Protein AF-A0AAP0N971-F1 (afdb_monomer_lite)

Radius of gyration: 16.13 Å; chains: 1; bounding box: 37×25×49 Å

Structure (mmCIF, N/CA/C/O backbone):
data_AF-A0AAP0N971-F1
#
_entry.id   AF-A0AAP0N971-F1
#
loop_
_atom_site.group_PDB
_atom_site.id
_atom_site.type_symbol
_atom_site.label_atom_id
_atom_site.label_alt_id
_atom_site.label_comp_id
_atom_site.label_asym_id
_atom_site.label_entity_id
_atom_site.label_seq_id
_atom_site.pdbx_PDB_ins_code
_atom_site.Cartn_x
_atom_site.Cartn_y
_atom_site.Cartn_z
_atom_site.occupancy
_atom_site.B_iso_or_equiv
_atom_site.auth_seq_id
_atom_site.auth_comp_id
_atom_site.auth_asym_id
_atom_site.auth_atom_id
_atom_site.pdbx_PDB_model_num
ATOM 1 N N . MET A 1 1 ? -8.949 -13.742 -2.851 1.00 89.56 1 MET A N 1
ATOM 2 C CA . MET A 1 1 ? -8.854 -13.845 -1.379 1.00 89.56 1 MET A CA 1
ATOM 3 C C . MET A 1 1 ? -9.710 -12.777 -0.704 1.00 89.56 1 MET A C 1
ATOM 5 O O . MET A 1 1 ? -10.613 -13.145 0.028 1.00 89.56 1 MET A O 1
ATOM 9 N N . GLU A 1 2 ? -9.528 -11.491 -1.022 1.00 86.00 2 GLU A N 1
ATOM 10 C CA . GLU A 1 2 ? -10.308 -10.372 -0.446 1.00 86.00 2 GLU A CA 1
ATOM 11 C C . GLU A 1 2 ? -11.834 -10.566 -0.530 1.00 86.00 2 GLU A C 1
ATOM 13 O O . GLU A 1 2 ? -12.535 -10.403 0.464 1.00 86.00 2 GLU A O 1
ATOM 18 N N . ALA A 1 3 ? -12.356 -11.012 -1.681 1.00 87.81 3 ALA A N 1
ATOM 19 C CA . ALA A 1 3 ? -13.784 -11.311 -1.839 1.00 87.81 3 ALA A CA 1
ATOM 20 C C . ALA A 1 3 ? -14.284 -12.403 -0.870 1.00 87.81 3 ALA A C 1
ATOM 22 O O . ALA A 1 3 ? -15.383 -12.296 -0.334 1.00 87.81 3 ALA A O 1
ATOM 23 N N . LYS A 1 4 ? -13.454 -13.421 -0.600 1.00 89.25 4 LYS A N 1
ATOM 24 C CA . LYS A 1 4 ? -13.757 -14.482 0.371 1.00 89.25 4 LYS A CA 1
ATOM 25 C C . LYS A 1 4 ? -13.792 -13.916 1.794 1.00 89.25 4 LYS A C 1
ATOM 27 O O . LYS A 1 4 ? -14.731 -14.189 2.534 1.00 89.25 4 LYS A O 1
ATOM 32 N N . TRP A 1 5 ? -12.816 -13.080 2.159 1.00 88.25 5 TRP A N 1
ATOM 33 C CA . TRP A 1 5 ? -12.804 -12.405 3.461 1.00 88.25 5 TRP A CA 1
ATOM 34 C C . TRP A 1 5 ? -14.032 -11.516 3.662 1.00 88.25 5 TRP A C 1
ATOM 36 O O . TRP A 1 5 ? -14.633 -11.540 4.733 1.00 88.25 5 TRP A O 1
ATOM 46 N N . SER A 1 6 ? -14.451 -10.801 2.615 1.00 82.75 6 SER A N 1
ATOM 47 C CA . SER A 1 6 ? -15.675 -9.999 2.628 1.00 82.75 6 SER A CA 1
ATOM 48 C C . SER A 1 6 ? -16.927 -10.857 2.864 1.00 82.75 6 SER A C 1
ATOM 50 O O . SER A 1 6 ? -17.733 -10.522 3.736 1.00 82.75 6 SER A O 1
ATOM 52 N N . SER A 1 7 ? -17.069 -11.993 2.165 1.00 86.75 7 SER A N 1
ATOM 53 C CA . SER A 1 7 ? -18.226 -12.887 2.332 1.00 86.75 7 SER A CA 1
ATOM 54 C C . SER A 1 7 ? -18.263 -13.588 3.689 1.00 86.75 7 SER A C 1
ATOM 56 O O . SER A 1 7 ? -19.332 -13.757 4.265 1.00 86.75 7 SER A O 1
ATOM 58 N N . GLU A 1 8 ? -17.101 -13.983 4.212 1.00 88.25 8 GLU A N 1
ATOM 59 C CA . GLU A 1 8 ? -16.980 -14.710 5.483 1.00 88.25 8 GLU A CA 1
ATOM 60 C C . GLU A 1 8 ? -16.891 -13.770 6.696 1.00 88.25 8 GLU A C 1
ATOM 62 O O . GLU A 1 8 ? -16.814 -14.238 7.830 1.00 88.25 8 GLU A O 1
ATOM 67 N N . LYS A 1 9 ? -16.882 -12.446 6.472 1.00 81.44 9 LYS A N 1
ATOM 68 C CA . LYS A 1 9 ? -16.630 -11.416 7.497 1.00 81.44 9 LYS A CA 1
ATOM 69 C C . LYS A 1 9 ? -15.351 -11.691 8.305 1.00 81.44 9 LYS A C 1
ATOM 71 O O . LYS A 1 9 ? -15.257 -11.358 9.487 1.00 81.44 9 LYS A O 1
ATOM 76 N N . TYR A 1 10 ? -14.358 -12.292 7.650 1.00 83.69 10 TYR A N 1
ATOM 77 C CA . TYR A 1 10 ? -13.058 -12.572 8.240 1.00 83.69 10 TYR A CA 1
ATOM 78 C C . TYR A 1 10 ? -12.239 -11.283 8.356 1.00 83.69 10 TYR A C 1
ATOM 80 O O . TYR A 1 10 ? -12.257 -10.428 7.470 1.00 83.69 10 TYR A O 1
ATOM 88 N N . VAL A 1 11 ? -11.510 -11.152 9.461 1.00 80.12 11 VAL A N 1
ATOM 89 C CA . VAL A 1 11 ? -10.698 -9.976 9.780 1.00 80.12 11 VAL A CA 1
ATOM 90 C C . VAL A 1 11 ? -9.235 -10.428 9.858 1.00 80.12 11 VAL A C 1
ATOM 92 O O . VAL A 1 11 ? -8.833 -10.903 10.920 1.00 80.12 11 VAL A O 1
ATOM 95 N N . PRO A 1 12 ? -8.458 -10.334 8.761 1.00 82.06 12 PRO A N 1
ATOM 96 C CA . PRO A 1 12 ? -7.022 -10.618 8.763 1.00 82.06 12 PRO A CA 1
ATOM 97 C C . PRO A 1 12 ? -6.235 -9.690 9.694 1.00 82.06 12 PRO A C 1
ATOM 99 O O . PRO A 1 12 ? -6.693 -8.616 10.092 1.00 82.06 12 PRO A O 1
ATOM 102 N N . THR A 1 13 ? -5.008 -10.091 10.007 1.00 81.75 13 THR A N 1
ATOM 103 C CA . THR A 1 13 ? -3.981 -9.177 10.528 1.00 81.75 13 THR A CA 1
ATOM 104 C C . THR A 1 13 ? -3.578 -8.143 9.464 1.00 81.75 13 THR A C 1
ATOM 106 O O . THR A 1 13 ? -3.860 -8.325 8.280 1.00 81.75 13 THR A O 1
ATOM 109 N N . ILE A 1 14 ? -2.917 -7.043 9.854 1.00 77.88 14 ILE A N 1
ATOM 110 C CA . ILE A 1 14 ? -2.477 -6.035 8.869 1.00 77.88 14 ILE A CA 1
ATOM 111 C C . ILE A 1 14 ? -1.412 -6.619 7.940 1.00 77.88 14 ILE A C 1
ATOM 113 O O . ILE A 1 14 ? -1.395 -6.322 6.754 1.00 77.88 14 ILE A O 1
ATOM 117 N N . GLU A 1 15 ? -0.566 -7.497 8.467 1.00 79.50 15 GLU A N 1
ATOM 118 C CA . GLU A 1 15 ? 0.478 -8.182 7.722 1.00 79.50 15 GLU A CA 1
ATOM 119 C C . GLU A 1 15 ? -0.131 -9.127 6.672 1.00 79.50 15 GLU A C 1
ATOM 121 O O . GLU A 1 15 ? 0.253 -9.080 5.505 1.00 79.50 15 GLU A O 1
ATOM 126 N N . GLU A 1 16 ? -1.142 -9.919 7.051 1.00 84.31 16 GLU A N 1
ATOM 127 C CA . GLU A 1 16 ? -1.902 -10.758 6.112 1.00 84.31 16 GLU A CA 1
ATOM 128 C C . GLU A 1 16 ? -2.682 -9.922 5.093 1.00 84.31 16 GLU A C 1
ATOM 130 O O . GLU A 1 16 ? -2.694 -10.255 3.906 1.00 84.31 16 GLU A O 1
ATOM 135 N N . TYR A 1 17 ? -3.322 -8.834 5.538 1.00 85.44 17 TYR A N 1
ATOM 136 C CA . TYR A 1 17 ? -4.048 -7.920 4.662 1.00 85.44 17 TYR A CA 1
ATOM 137 C C . TYR A 1 17 ? -3.115 -7.312 3.621 1.00 85.44 17 TYR A C 1
ATOM 139 O O . TYR A 1 17 ? -3.382 -7.459 2.436 1.00 85.44 17 TYR A O 1
ATOM 147 N N . LEU A 1 18 ? -2.004 -6.696 4.030 1.00 83.12 18 LEU A N 1
ATOM 148 C CA . LEU A 1 18 ? -1.047 -6.078 3.112 1.00 83.12 18 LEU A CA 1
ATOM 149 C C . LEU A 1 18 ? -0.413 -7.115 2.182 1.00 83.12 18 LEU A C 1
ATOM 151 O O . LEU A 1 18 ? -0.273 -6.854 0.993 1.00 83.12 18 LEU A O 1
ATOM 155 N N . HIS A 1 19 ? -0.119 -8.323 2.665 1.00 84.19 19 HIS A N 1
ATOM 156 C CA . HIS A 1 19 ? 0.400 -9.390 1.809 1.00 84.19 19 HIS A CA 1
ATOM 157 C C . HIS A 1 19 ? -0.564 -9.770 0.669 1.00 84.19 19 HIS A C 1
ATOM 159 O O . HIS A 1 19 ? -0.127 -10.051 -0.444 1.00 84.19 19 HIS A O 1
ATOM 165 N N . VAL A 1 20 ? -1.876 -9.754 0.922 1.00 86.56 20 VAL A N 1
ATOM 166 C CA . VAL A 1 20 ? -2.906 -10.077 -0.080 1.00 86.56 20 VAL A CA 1
ATOM 167 C C . VAL A 1 20 ? -3.311 -8.861 -0.918 1.00 86.56 20 VAL A C 1
ATOM 169 O O . VAL A 1 20 ? -3.539 -8.994 -2.121 1.00 86.56 20 VAL A O 1
ATOM 172 N N . ALA A 1 21 ? -3.404 -7.691 -0.293 1.00 85.56 21 ALA A N 1
ATOM 173 C CA . ALA A 1 21 ? -3.959 -6.481 -0.881 1.00 85.56 21 ALA A CA 1
ATOM 174 C C . ALA A 1 21 ? -2.910 -5.620 -1.594 1.00 85.56 21 ALA A C 1
ATOM 176 O O . ALA A 1 21 ? -3.251 -4.829 -2.469 1.00 85.56 21 ALA A O 1
ATOM 177 N N . SER A 1 22 ? -1.618 -5.769 -1.284 1.00 82.75 22 SER A N 1
ATOM 178 C CA . SER A 1 22 ? -0.566 -5.103 -2.057 1.00 82.75 22 SER A CA 1
ATOM 179 C C . SER A 1 22 ? -0.501 -5.637 -3.494 1.00 82.75 22 SER A C 1
ATOM 181 O O . SER A 1 22 ? -0.583 -4.815 -4.403 1.00 82.75 22 SER A O 1
ATOM 183 N N . PRO A 1 23 ? -0.480 -6.956 -3.774 1.00 80.88 23 PRO A N 1
ATOM 184 C CA . PRO A 1 23 ? -0.553 -7.451 -5.152 1.00 80.88 23 PRO A CA 1
ATOM 185 C C . PRO A 1 23 ? -1.848 -7.065 -5.891 1.00 80.88 23 PRO A C 1
ATOM 187 O O . PRO A 1 23 ? -1.824 -6.885 -7.110 1.00 80.88 23 PRO A O 1
ATOM 190 N N . SER A 1 24 ? -2.973 -6.886 -5.180 1.00 85.00 24 SER A N 1
ATOM 191 C CA . SER A 1 24 ? -4.255 -6.488 -5.791 1.00 85.00 24 SER A CA 1
ATOM 192 C C . SER A 1 24 ? -4.254 -5.048 -6.328 1.00 85.00 24 SER A C 1
ATOM 194 O O . SER A 1 24 ? -5.097 -4.703 -7.154 1.00 85.00 24 SER A O 1
ATOM 196 N N . THR A 1 25 ? -3.258 -4.231 -5.962 1.00 85.00 25 THR A N 1
ATOM 197 C CA . THR A 1 25 ? -3.053 -2.882 -6.526 1.00 85.00 25 THR A CA 1
ATOM 198 C C . THR A 1 25 ? -2.614 -2.874 -7.994 1.00 85.00 25 THR A C 1
ATOM 200 O O . THR A 1 25 ? -2.631 -1.821 -8.629 1.00 85.00 25 THR A O 1
ATOM 203 N N . ALA A 1 26 ? -2.219 -4.028 -8.544 1.00 88.44 26 ALA A N 1
ATOM 204 C CA . ALA A 1 26 ? -1.795 -4.197 -9.934 1.00 88.44 26 ALA A CA 1
ATOM 205 C C . ALA A 1 26 ? -0.557 -3.375 -10.356 1.00 88.44 26 ALA A C 1
ATOM 207 O O . ALA A 1 26 ? -0.304 -3.217 -11.549 1.00 88.44 26 ALA A O 1
ATOM 208 N N . TYR A 1 27 ? 0.270 -2.900 -9.417 1.00 87.81 27 TYR A N 1
ATOM 209 C CA . TYR A 1 27 ? 1.516 -2.188 -9.740 1.00 87.81 27 TYR A CA 1
ATOM 210 C C . TYR A 1 27 ? 2.487 -2.985 -10.629 1.00 87.81 27 TYR A C 1
ATOM 212 O O . TYR A 1 27 ? 2.943 -2.403 -11.616 1.00 87.81 27 TYR A O 1
ATOM 220 N N . PRO A 1 28 ? 2.764 -4.288 -10.387 1.00 86.00 28 PRO A N 1
ATOM 221 C CA . PRO A 1 28 ? 3.590 -5.076 -11.305 1.00 86.00 28 PRO A CA 1
ATOM 222 C C . PRO A 1 28 ? 3.048 -5.017 -12.740 1.00 86.00 28 PRO A C 1
ATOM 224 O O . PRO A 1 28 ? 3.782 -4.714 -13.678 1.00 86.00 28 PRO A O 1
ATOM 227 N N . LEU A 1 29 ? 1.728 -5.184 -12.899 1.00 89.81 29 LEU A N 1
ATOM 228 C CA . LEU A 1 29 ? 1.045 -5.108 -14.190 1.00 89.81 29 LEU A CA 1
ATOM 229 C C . LEU A 1 29 ? 1.173 -3.717 -14.829 1.00 89.81 29 LEU A C 1
ATOM 231 O O . LEU A 1 29 ? 1.489 -3.620 -16.014 1.00 89.81 29 LEU A O 1
ATOM 235 N N . PHE A 1 30 ? 0.941 -2.638 -14.078 1.00 91.19 30 PHE A N 1
ATOM 236 C CA . PHE A 1 30 ? 1.037 -1.277 -14.610 1.00 91.19 30 PHE A CA 1
ATOM 237 C C . PHE A 1 30 ? 2.459 -0.916 -15.047 1.00 91.19 30 PHE A C 1
ATOM 239 O O . PHE A 1 30 ? 2.628 -0.280 -16.091 1.00 91.19 30 PHE A O 1
ATOM 246 N N . ILE A 1 31 ? 3.477 -1.355 -14.304 1.00 90.44 31 ILE A N 1
ATOM 247 C CA . ILE A 1 31 ? 4.882 -1.163 -14.678 1.00 90.44 31 ILE A CA 1
ATOM 248 C C . ILE A 1 31 ? 5.185 -1.956 -15.956 1.00 90.44 31 ILE A C 1
ATOM 250 O O . ILE A 1 31 ? 5.697 -1.384 -16.918 1.00 90.44 31 ILE A O 1
ATO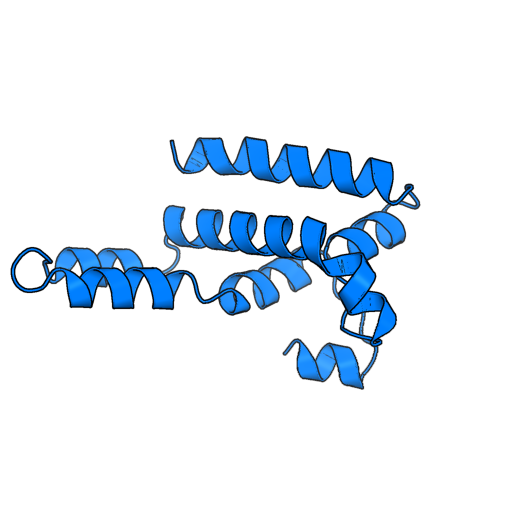M 254 N N . THR A 1 32 ? 4.775 -3.229 -16.032 1.00 90.69 32 THR A N 1
ATOM 255 C CA . THR A 1 32 ? 4.936 -4.055 -17.240 1.00 90.69 32 THR A CA 1
ATOM 256 C C . THR A 1 32 ? 4.249 -3.437 -18.463 1.00 90.69 32 THR A C 1
ATOM 258 O O . THR A 1 32 ? 4.856 -3.355 -19.528 1.00 90.69 32 THR A O 1
ATOM 261 N N . ILE A 1 33 ? 3.007 -2.954 -18.340 1.00 92.06 33 ILE A N 1
ATOM 262 C CA . ILE A 1 33 ? 2.294 -2.290 -19.448 1.00 92.06 33 ILE A CA 1
ATOM 263 C C . ILE A 1 33 ? 3.023 -1.013 -19.877 1.00 92.06 33 ILE A C 1
ATOM 265 O O . ILE A 1 33 ? 3.115 -0.726 -21.072 1.00 92.06 33 ILE A O 1
ATOM 269 N N . SER A 1 34 ? 3.539 -0.242 -18.918 1.00 92.31 34 SER A N 1
ATOM 270 C CA . SER A 1 34 ? 4.301 0.976 -19.207 1.00 92.31 34 SER A CA 1
ATOM 271 C C . SER A 1 34 ? 5.571 0.654 -19.992 1.00 92.31 34 SER A C 1
ATOM 273 O O . SER A 1 34 ? 5.850 1.318 -20.985 1.00 92.31 34 SER A O 1
ATOM 275 N N . PHE A 1 35 ? 6.270 -0.420 -19.625 1.00 92.44 35 PHE A N 1
ATOM 276 C CA . PHE A 1 35 ? 7.445 -0.930 -20.332 1.00 92.44 35 PHE A CA 1
ATOM 277 C C . PHE A 1 35 ? 7.125 -1.370 -21.760 1.00 92.44 35 PHE A C 1
ATOM 279 O O . PHE A 1 35 ? 7.803 -0.945 -22.689 1.00 92.44 35 PHE A O 1
ATOM 286 N N . VAL A 1 36 ? 6.043 -2.126 -21.973 1.00 91.19 36 VAL A N 1
ATOM 287 C CA . VAL A 1 36 ? 5.595 -2.501 -23.329 1.00 91.19 36 VAL A CA 1
ATOM 288 C C . VAL A 1 36 ? 5.361 -1.265 -24.204 1.00 91.19 36 VAL A C 1
ATOM 290 O O . VAL A 1 36 ? 5.715 -1.256 -25.381 1.00 91.19 36 VAL A O 1
ATOM 293 N N . LYS A 1 37 ? 4.802 -0.190 -23.636 1.00 91.69 37 LYS A N 1
ATOM 294 C CA . LYS A 1 37 ? 4.547 1.061 -24.365 1.00 91.69 37 LYS A CA 1
ATOM 295 C C . LYS A 1 37 ? 5.808 1.849 -24.725 1.00 91.69 37 LYS A C 1
ATOM 297 O O . LYS A 1 37 ? 5.714 2.750 -25.554 1.00 91.69 37 LYS A O 1
ATOM 302 N N . MET A 1 38 ? 6.963 1.525 -24.146 1.00 93.12 38 MET A N 1
ATOM 303 C CA . MET A 1 38 ? 8.240 2.153 -24.502 1.00 93.12 38 MET A CA 1
ATOM 304 C C . MET A 1 38 ? 8.820 1.618 -25.821 1.00 93.12 38 MET A C 1
ATOM 306 O O . MET A 1 38 ? 9.771 2.203 -26.334 1.00 93.12 38 MET A O 1
ATOM 310 N N . GLY A 1 39 ? 8.244 0.555 -26.400 1.00 90.00 39 GLY A N 1
ATOM 311 C CA . GLY A 1 39 ? 8.669 0.012 -27.692 1.00 90.00 39 GLY A CA 1
ATOM 312 C C . GLY A 1 39 ? 10.128 -0.447 -27.668 1.00 90.00 39 GLY A C 1
ATOM 313 O O . GLY A 1 39 ? 10.549 -1.122 -26.73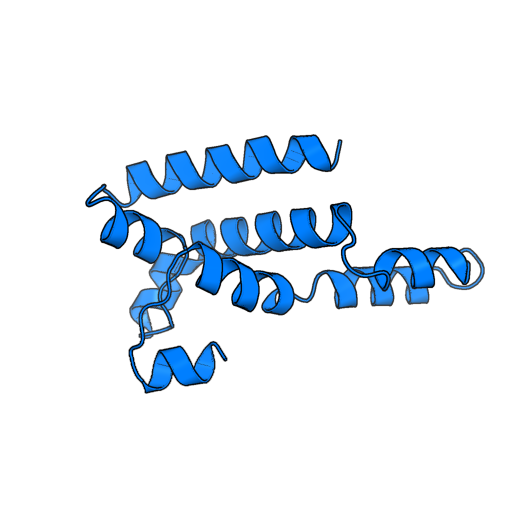6 1.00 90.00 39 GLY A O 1
ATOM 314 N N . ASP A 1 40 ? 10.915 -0.042 -28.660 1.00 90.62 40 ASP A N 1
ATOM 315 C CA . ASP A 1 40 ? 12.297 -0.518 -28.839 1.00 90.62 40 ASP A CA 1
ATOM 316 C C . ASP A 1 40 ? 13.286 -0.029 -27.762 1.00 90.62 40 ASP A C 1
ATOM 318 O O . ASP A 1 40 ? 14.433 -0.472 -27.726 1.00 90.62 40 ASP A O 1
ATOM 322 N N . PHE A 1 41 ? 12.870 0.881 -26.873 1.00 89.50 41 PHE A N 1
ATOM 323 C CA . PHE A 1 41 ? 13.711 1.366 -25.775 1.00 89.50 41 PHE A CA 1
ATOM 324 C C . PHE A 1 41 ? 13.793 0.398 -24.590 1.00 89.50 41 PHE A C 1
ATOM 326 O O . PHE A 1 41 ? 14.713 0.522 -23.780 1.00 89.50 41 PHE A O 1
ATOM 333 N N . VAL A 1 42 ? 12.835 -0.524 -24.440 1.00 93.44 42 VAL A N 1
ATOM 334 C CA . VAL A 1 42 ? 12.821 -1.453 -23.305 1.00 93.44 42 VAL A CA 1
ATOM 335 C C . VAL A 1 42 ? 13.569 -2.742 -23.629 1.00 93.44 42 VAL A C 1
ATOM 337 O O . VAL A 1 42 ? 13.491 -3.264 -24.739 1.00 93.44 42 VAL A O 1
ATOM 340 N N . THR A 1 43 ? 14.285 -3.281 -22.645 1.00 93.94 43 THR A N 1
ATOM 341 C CA . THR A 1 43 ? 15.060 -4.514 -22.801 1.00 93.94 43 THR A CA 1
ATOM 342 C C . THR A 1 43 ? 14.396 -5.698 -22.099 1.00 93.94 43 THR A C 1
ATOM 344 O O . THR A 1 43 ? 13.508 -5.535 -21.256 1.00 93.94 43 THR A O 1
ATOM 347 N N . LYS A 1 44 ? 14.837 -6.919 -22.422 1.00 92.25 44 LYS A N 1
ATOM 348 C CA . LYS A 1 44 ? 14.376 -8.140 -21.742 1.00 92.25 44 LYS A CA 1
ATOM 349 C C .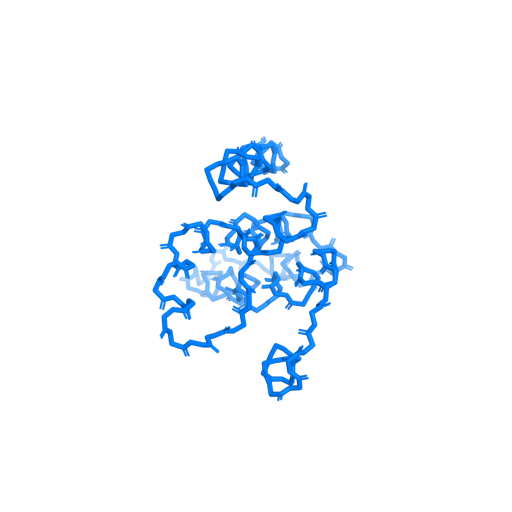 LYS A 1 44 ? 14.679 -8.085 -20.242 1.00 92.25 44 LYS A C 1
ATOM 351 O O . LYS A 1 44 ? 13.838 -8.465 -19.435 1.00 92.25 44 LYS A O 1
ATOM 356 N N . GLU A 1 45 ? 15.840 -7.548 -19.886 1.00 93.06 45 GLU A N 1
ATOM 357 C CA . GLU A 1 45 ? 16.313 -7.402 -18.510 1.00 93.06 45 GLU A CA 1
ATOM 358 C C . GLU A 1 45 ? 15.397 -6.483 -17.696 1.00 93.06 45 GLU A C 1
ATOM 360 O O . GLU A 1 45 ? 15.200 -6.716 -16.509 1.00 93.06 45 GLU A O 1
ATOM 365 N N . ALA A 1 46 ? 14.780 -5.471 -18.317 1.00 91.56 46 ALA A N 1
ATOM 366 C CA . ALA A 1 46 ? 13.806 -4.619 -17.640 1.00 91.56 46 ALA A CA 1
ATOM 367 C C . ALA A 1 46 ? 12.535 -5.401 -17.259 1.00 91.56 46 ALA A C 1
ATOM 369 O O . ALA A 1 46 ? 12.033 -5.263 -16.144 1.00 91.56 46 ALA A O 1
ATOM 370 N N . PHE A 1 47 ? 12.032 -6.265 -18.146 1.00 90.94 47 PHE A N 1
ATOM 371 C CA . PHE A 1 47 ? 10.905 -7.145 -17.822 1.00 90.94 47 PHE A CA 1
ATOM 372 C C . PHE A 1 47 ? 11.276 -8.184 -16.764 1.00 90.94 47 PHE A C 1
ATOM 374 O O . PHE A 1 47 ? 10.512 -8.390 -15.825 1.00 90.94 47 PHE A O 1
ATOM 381 N N . GLU A 1 48 ? 12.451 -8.805 -16.882 1.00 92.31 48 GLU A N 1
ATOM 382 C CA . GLU A 1 48 ? 12.958 -9.742 -15.874 1.00 92.31 48 GLU A CA 1
ATOM 383 C C . GLU A 1 48 ? 13.109 -9.065 -14.514 1.00 92.31 48 GLU A C 1
ATOM 385 O O . GLU A 1 48 ? 12.721 -9.647 -13.509 1.00 92.31 48 GLU A O 1
ATOM 390 N N . TRP A 1 49 ? 13.583 -7.817 -14.476 1.00 91.62 49 TRP A N 1
ATOM 391 C CA . TRP A 1 49 ? 13.677 -7.043 -13.245 1.00 91.62 49 TRP A CA 1
ATOM 392 C C . TRP A 1 49 ? 12.307 -6.873 -12.575 1.00 91.62 49 TRP A C 1
ATOM 394 O O . TRP A 1 49 ? 12.191 -7.170 -11.390 1.00 91.62 49 TRP A O 1
ATOM 404 N N . VAL A 1 50 ? 11.260 -6.470 -13.309 1.00 89.25 50 VAL A N 1
ATOM 405 C CA . VAL A 1 50 ? 9.898 -6.300 -12.747 1.00 89.25 50 VAL A CA 1
ATOM 406 C C . VAL A 1 50 ? 9.305 -7.619 -12.258 1.00 89.25 50 VAL A C 1
ATOM 408 O O . VAL A 1 50 ? 8.603 -7.627 -11.253 1.00 89.25 50 VAL A O 1
ATOM 411 N N . LEU A 1 51 ? 9.560 -8.714 -12.976 1.00 85.44 51 LEU A N 1
ATOM 412 C CA . LEU A 1 51 ? 8.967 -10.026 -12.706 1.00 85.44 51 LEU A CA 1
ATOM 413 C C . LEU A 1 51 ? 9.759 -10.867 -11.691 1.00 85.44 51 LEU A C 1
ATOM 415 O O . LEU A 1 51 ? 9.288 -11.932 -11.296 1.00 85.44 51 LEU A O 1
ATOM 419 N N . ASN A 1 52 ? 10.963 -10.440 -11.298 1.00 86.44 52 ASN A N 1
ATOM 420 C CA . ASN A 1 52 ? 11.787 -11.168 -10.340 1.00 86.44 52 ASN A CA 1
ATOM 421 C C . ASN A 1 52 ? 11.247 -10.980 -8.918 1.00 86.44 52 ASN A C 1
ATOM 423 O O . ASN A 1 52 ? 11.238 -9.868 -8.402 1.00 86.44 52 ASN A O 1
ATOM 427 N N . GLU A 1 53 ? 10.831 -12.064 -8.268 1.00 78.31 53 GLU A N 1
ATOM 428 C CA . GLU A 1 53 ? 10.244 -12.019 -6.928 1.00 78.31 53 GLU A CA 1
ATOM 429 C C . GLU A 1 53 ? 11.260 -12.458 -5.854 1.00 78.31 53 GLU A C 1
ATOM 431 O O . GLU A 1 53 ? 11.834 -13.545 -5.979 1.00 78.31 53 GLU A O 1
ATOM 436 N N . PRO A 1 54 ? 11.469 -11.677 -4.769 1.00 73.56 54 PRO A N 1
ATOM 437 C CA . PRO A 1 54 ? 10.817 -10.401 -4.453 1.00 73.56 54 PRO A CA 1
ATOM 438 C C . PRO A 1 54 ? 11.527 -9.187 -5.084 1.00 73.56 54 PRO A C 1
ATOM 440 O O . PRO A 1 54 ? 12.697 -8.927 -4.792 1.00 73.56 54 PRO A O 1
ATOM 443 N N . ASN A 1 55 ? 10.807 -8.373 -5.868 1.00 84.31 55 ASN A N 1
ATOM 444 C CA . ASN A 1 55 ? 11.306 -7.065 -6.309 1.00 84.31 55 ASN A CA 1
ATOM 445 C C . ASN A 1 55 ? 10.964 -6.006 -5.254 1.00 84.31 55 ASN A C 1
ATOM 447 O O . ASN A 1 55 ? 9.814 -5.584 -5.123 1.00 84.31 55 ASN A O 1
ATOM 451 N N . THR A 1 56 ? 11.976 -5.555 -4.509 1.00 85.94 56 THR A N 1
ATOM 452 C CA . THR A 1 56 ? 11.813 -4.582 -3.418 1.00 85.94 56 THR A CA 1
ATOM 453 C C . THR A 1 56 ? 11.096 -3.306 -3.859 1.00 85.94 56 THR A C 1
ATOM 455 O O . THR A 1 56 ? 10.169 -2.878 -3.180 1.00 85.94 56 THR A O 1
ATOM 458 N N . ILE A 1 57 ? 11.459 -2.720 -5.005 1.00 90.25 57 ILE A N 1
ATOM 459 C CA . ILE A 1 57 ? 10.874 -1.448 -5.461 1.00 90.25 57 ILE A CA 1
ATOM 460 C C . ILE A 1 57 ? 9.404 -1.636 -5.845 1.00 90.25 57 ILE A C 1
ATOM 462 O O . ILE A 1 57 ? 8.553 -0.842 -5.447 1.00 90.25 57 ILE A O 1
ATOM 466 N N . VAL A 1 58 ? 9.084 -2.704 -6.581 1.00 89.75 58 VAL A N 1
ATOM 467 C CA . VAL A 1 58 ? 7.702 -3.018 -6.981 1.00 89.75 58 VAL A CA 1
ATOM 468 C C . VAL A 1 58 ? 6.831 -3.300 -5.753 1.00 89.75 58 VAL A C 1
ATOM 470 O O . VAL A 1 58 ? 5.701 -2.810 -5.668 1.00 89.75 58 VAL A O 1
ATOM 473 N N . ASN A 1 59 ? 7.364 -4.028 -4.769 1.00 89.19 59 ASN A N 1
ATOM 474 C CA . ASN A 1 59 ? 6.668 -4.329 -3.520 1.00 89.19 59 ASN A CA 1
ATOM 475 C C . ASN A 1 59 ? 6.404 -3.068 -2.690 1.00 89.19 59 ASN A C 1
ATOM 477 O O . ASN A 1 59 ? 5.270 -2.834 -2.270 1.00 89.19 59 ASN A O 1
ATOM 481 N N . VAL A 1 60 ? 7.415 -2.216 -2.510 1.00 90.81 60 VAL A N 1
ATOM 482 C CA . VAL A 1 60 ? 7.275 -0.941 -1.793 1.00 90.81 60 VAL A CA 1
ATOM 483 C C . VAL A 1 60 ? 6.266 -0.026 -2.491 1.00 90.81 60 VAL A C 1
ATOM 485 O O . VAL A 1 60 ? 5.374 0.515 -1.835 1.00 90.81 60 VAL A O 1
ATOM 488 N N . ALA A 1 61 ? 6.330 0.095 -3.821 1.00 91.69 61 ALA A N 1
ATOM 489 C CA . ALA A 1 61 ? 5.370 0.883 -4.594 1.00 91.69 61 ALA A CA 1
ATOM 490 C C . ALA A 1 61 ? 3.928 0.369 -4.425 1.00 91.69 61 ALA A C 1
ATOM 492 O O . ALA A 1 61 ? 3.003 1.165 -4.253 1.00 91.69 61 ALA A O 1
ATOM 493 N N . SER A 1 62 ? 3.745 -0.954 -4.397 1.00 91.88 62 SER A N 1
ATOM 494 C CA . SER A 1 62 ? 2.444 -1.595 -4.168 1.00 91.88 62 SER A CA 1
ATOM 495 C C . SER A 1 62 ? 1.895 -1.308 -2.763 1.00 91.88 62 SER A C 1
ATOM 497 O O . SER A 1 62 ? 0.705 -1.041 -2.604 1.00 91.88 62 SER A O 1
ATOM 499 N N . ILE A 1 63 ? 2.748 -1.325 -1.731 1.00 90.88 63 ILE A N 1
ATOM 500 C CA . ILE A 1 63 ? 2.366 -0.988 -0.348 1.00 90.88 63 ILE A CA 1
ATOM 501 C C . ILE A 1 63 ? 1.960 0.485 -0.244 1.00 90.88 63 ILE A C 1
ATOM 503 O O . ILE A 1 63 ? 0.889 0.786 0.287 1.00 90.88 63 ILE A O 1
ATOM 507 N N . ILE A 1 64 ? 2.770 1.397 -0.795 1.00 92.88 64 ILE A N 1
ATOM 508 C CA . ILE A 1 64 ? 2.456 2.833 -0.836 1.00 92.88 64 ILE A CA 1
ATOM 509 C C . ILE A 1 64 ? 1.108 3.054 -1.525 1.00 92.88 64 ILE A C 1
ATOM 511 O O . ILE A 1 64 ? 0.245 3.741 -0.978 1.00 92.88 64 ILE A O 1
ATOM 515 N N . GLY A 1 65 ? 0.906 2.441 -2.694 1.00 93.19 65 GLY A N 1
ATOM 516 C CA . GLY A 1 65 ? -0.340 2.535 -3.449 1.00 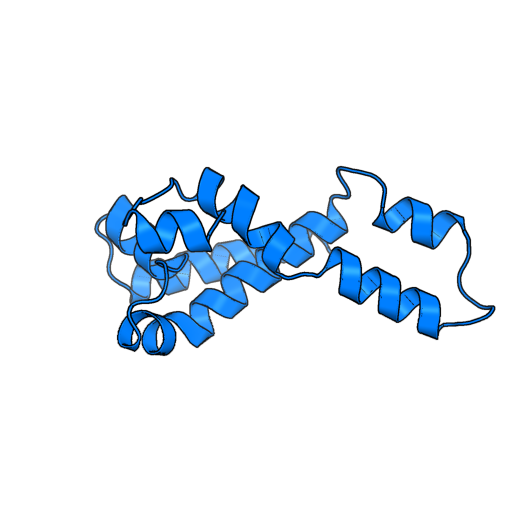93.19 65 GLY A CA 1
ATOM 517 C C . GLY A 1 65 ? -1.550 2.034 -2.662 1.00 93.19 65 GLY A C 1
ATOM 518 O O . GLY A 1 65 ? -2.573 2.717 -2.621 1.00 93.19 65 GLY A O 1
ATOM 519 N N . ARG A 1 66 ? -1.428 0.884 -1.984 1.00 93.69 66 ARG A N 1
ATOM 520 C CA . ARG A 1 66 ? -2.502 0.311 -1.157 1.00 93.69 66 ARG A CA 1
ATOM 521 C C . ARG A 1 66 ? -2.883 1.234 -0.005 1.00 93.69 66 ARG A C 1
ATOM 523 O O . ARG A 1 66 ? -4.065 1.530 0.164 1.00 93.69 66 ARG A O 1
ATOM 530 N N . ILE A 1 67 ? -1.898 1.707 0.759 1.00 93.44 67 ILE A N 1
ATOM 531 C CA . ILE A 1 67 ? -2.149 2.570 1.920 1.00 93.44 67 ILE A CA 1
ATOM 532 C C . ILE A 1 67 ? -2.744 3.905 1.466 1.00 93.44 67 ILE A C 1
ATOM 534 O O . ILE A 1 67 ? -3.737 4.351 2.030 1.00 93.44 67 ILE A O 1
ATOM 538 N N . MET A 1 68 ? -2.195 4.525 0.418 1.00 95.44 68 MET A N 1
ATOM 539 C CA . MET A 1 68 ? -2.730 5.781 -0.116 1.00 95.44 68 MET A CA 1
ATOM 540 C C . MET A 1 68 ? -4.155 5.627 -0.652 1.00 95.44 68 MET A C 1
ATOM 542 O O . MET A 1 68 ? -4.970 6.527 -0.457 1.00 95.44 68 MET A O 1
ATOM 546 N N . ASN A 1 69 ? -4.474 4.502 -1.302 1.00 94.75 69 ASN A N 1
ATOM 547 C CA . ASN A 1 69 ? -5.839 4.223 -1.736 1.00 94.75 69 ASN A CA 1
ATOM 548 C C . ASN A 1 69 ? -6.775 4.122 -0.526 1.00 94.75 69 ASN A C 1
ATOM 550 O O . ASN A 1 69 ? -7.744 4.871 -0.481 1.00 94.75 69 ASN A O 1
ATOM 554 N N . ASP A 1 70 ? -6.419 3.315 0.480 1.00 94.38 70 ASP A N 1
ATOM 555 C CA . ASP A 1 70 ? -7.200 3.143 1.714 1.00 94.38 70 ASP A CA 1
ATOM 556 C C . ASP A 1 70 ? -7.450 4.475 2.433 1.00 94.38 70 ASP A C 1
ATOM 558 O O . ASP A 1 70 ? -8.586 4.780 2.792 1.00 94.38 70 ASP A O 1
ATOM 562 N N . LEU A 1 71 ? -6.419 5.310 2.594 1.00 95.94 71 LEU A N 1
ATOM 563 C CA . LEU A 1 71 ? -6.550 6.619 3.243 1.00 95.94 71 LEU A CA 1
ATOM 564 C C . LEU A 1 71 ? -7.594 7.507 2.553 1.00 95.94 71 LEU A C 1
ATOM 566 O O . LEU A 1 71 ? -8.344 8.212 3.224 1.00 95.94 71 LEU A O 1
ATOM 570 N N . VAL A 1 72 ? -7.677 7.461 1.223 1.00 96.31 72 VAL A N 1
ATOM 571 C CA . VAL A 1 72 ? -8.600 8.305 0.453 1.00 96.31 72 VAL A CA 1
ATOM 572 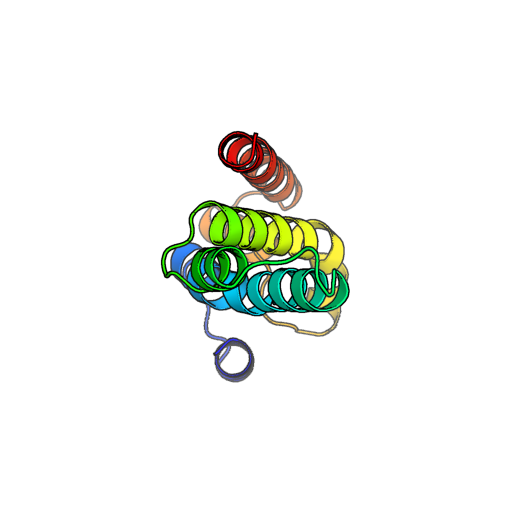C C . VAL A 1 72 ? -9.996 7.685 0.335 1.00 96.31 72 VAL A C 1
ATOM 574 O O . VAL A 1 72 ? -10.988 8.415 0.348 1.00 96.31 72 VAL A O 1
ATOM 577 N N . SER A 1 73 ? -10.110 6.361 0.195 1.00 95.50 73 SER A N 1
ATOM 578 C CA . SER A 1 73 ? -11.375 5.695 -0.142 1.00 95.50 73 SER A CA 1
ATOM 579 C C . SER A 1 73 ? -12.137 5.120 1.046 1.00 95.50 73 SER A C 1
ATOM 581 O O . SER A 1 73 ? -13.338 4.867 0.893 1.00 95.50 73 SER A O 1
ATOM 583 N N . HIS A 1 74 ? -11.508 4.926 2.213 1.00 94.56 74 HIS A N 1
ATOM 584 C CA . HIS A 1 74 ? -12.096 4.086 3.259 1.00 94.56 74 HIS A CA 1
ATOM 585 C C . HIS A 1 74 ? -13.498 4.534 3.695 1.00 94.56 74 HIS A C 1
ATOM 587 O O . HIS A 1 74 ? -14.389 3.701 3.835 1.00 94.56 74 HIS A O 1
ATOM 593 N N . GLU A 1 75 ? -13.766 5.837 3.837 1.00 94.12 75 GLU A N 1
ATOM 594 C CA . GLU A 1 75 ? -15.098 6.312 4.236 1.00 94.12 75 GLU A CA 1
ATOM 595 C C . GLU A 1 75 ? -16.192 5.939 3.231 1.00 94.12 75 GLU A C 1
ATOM 597 O O . GLU A 1 75 ? -17.310 5.590 3.617 1.00 94.12 75 GLU A O 1
ATOM 602 N N . PHE A 1 76 ? -15.886 6.028 1.936 1.00 95.38 76 PHE A N 1
ATOM 603 C CA . PHE A 1 76 ? -16.799 5.621 0.874 1.00 95.38 76 PHE A CA 1
ATOM 604 C C . PHE A 1 76 ? -16.959 4.098 0.844 1.00 95.38 76 PHE A C 1
ATOM 606 O O . PHE A 1 76 ? -18.072 3.590 0.717 1.00 95.38 76 PHE A O 1
ATOM 613 N N . GLU A 1 77 ? -15.861 3.364 1.002 1.00 92.06 77 GLU A N 1
ATOM 614 C CA . GLU A 1 77 ? -15.851 1.905 0.948 1.00 92.06 77 GLU A CA 1
ATOM 615 C C . GLU A 1 77 ? -16.593 1.271 2.124 1.00 92.06 77 GLU A C 1
ATOM 617 O O . GLU A 1 77 ? -17.370 0.335 1.923 1.00 92.06 77 GLU A O 1
ATOM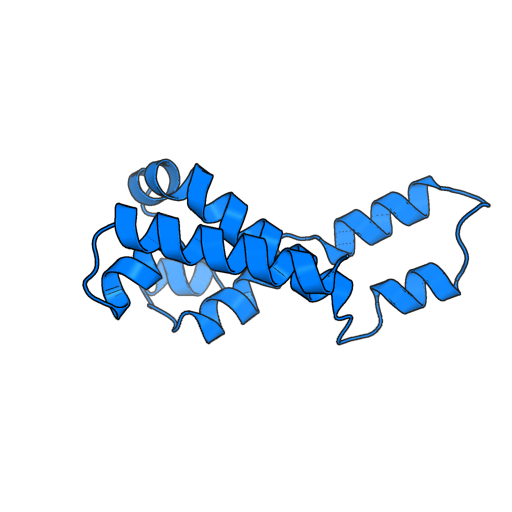 622 N N . GLN A 1 78 ? -16.459 1.827 3.329 1.00 89.94 78 GLN A N 1
ATOM 623 C CA . GLN A 1 78 ? -17.190 1.339 4.496 1.00 89.94 78 GLN A CA 1
ATOM 624 C C . GLN A 1 78 ? -18.703 1.607 4.400 1.00 89.94 78 GLN A C 1
ATOM 626 O O . GLN A 1 78 ? -19.491 0.804 4.894 1.00 89.94 78 GLN A O 1
ATOM 631 N N . LYS A 1 79 ? -19.150 2.668 3.703 1.00 92.81 79 LYS A N 1
ATOM 632 C CA . LYS A 1 79 ? -20.591 2.932 3.472 1.00 92.81 79 LYS A CA 1
ATOM 633 C C . LYS A 1 79 ? -21.277 1.864 2.617 1.00 92.81 79 LYS A C 1
ATOM 635 O O . LYS A 1 79 ? -22.487 1.698 2.724 1.00 92.81 79 LYS A O 1
ATOM 640 N N . ARG A 1 80 ? -20.525 1.166 1.764 1.00 89.44 80 ARG A N 1
ATOM 641 C CA . ARG A 1 80 ? -21.029 0.089 0.893 1.00 89.44 80 ARG A CA 1
ATOM 642 C C . ARG A 1 80 ? -20.697 -1.311 1.419 1.00 89.44 80 ARG A C 1
ATOM 644 O O . ARG A 1 80 ? -20.711 -2.260 0.642 1.00 89.44 80 ARG A O 1
ATOM 651 N N . GLU A 1 81 ? -20.349 -1.419 2.703 1.00 84.75 81 GLU A N 1
ATOM 652 C CA . GLU A 1 81 ? -19.972 -2.674 3.370 1.00 84.75 81 GLU A CA 1
ATOM 653 C C . GLU A 1 81 ? -18.826 -3.432 2.678 1.00 84.75 81 GLU A C 1
ATOM 655 O O . GLU A 1 81 ? -18.791 -4.667 2.649 1.00 84.75 81 GLU A O 1
ATOM 660 N N . HIS A 1 82 ? -17.874 -2.690 2.109 1.00 83.38 82 HIS A N 1
ATOM 661 C CA . HIS A 1 82 ? -16.668 -3.277 1.542 1.00 83.38 82 HIS A CA 1
ATOM 662 C C . HIS A 1 82 ? -15.800 -3.929 2.635 1.00 83.38 82 HIS A C 1
ATOM 664 O O . HIS A 1 82 ? -16.026 -3.735 3.831 1.00 83.38 82 HIS A O 1
ATOM 670 N N . VAL A 1 83 ? -14.783 -4.703 2.238 1.00 83.12 83 VAL A N 1
ATOM 671 C CA . VAL A 1 83 ? -13.778 -5.189 3.199 1.00 83.12 83 VAL A CA 1
ATOM 672 C C . VAL A 1 83 ? -13.129 -4.007 3.936 1.00 83.12 83 VAL A C 1
ATOM 674 O O . VAL A 1 83 ? -13.019 -2.909 3.383 1.00 83.12 83 VAL A O 1
ATOM 677 N N . ALA A 1 84 ? -12.750 -4.226 5.197 1.00 86.44 84 ALA A N 1
ATOM 678 C CA . ALA A 1 84 ? -12.050 -3.239 6.011 1.00 86.44 84 ALA A CA 1
ATOM 679 C C . ALA A 1 84 ? -10.783 -2.753 5.289 1.00 86.44 84 ALA A C 1
ATOM 681 O O . ALA A 1 84 ? -10.053 -3.565 4.722 1.00 86.44 84 ALA A O 1
ATOM 682 N N . SER A 1 85 ? -10.534 -1.443 5.310 1.00 91.06 85 SER A N 1
ATOM 683 C CA . SER A 1 85 ? -9.287 -0.872 4.798 1.00 91.06 85 SER A CA 1
ATOM 684 C C . SER A 1 85 ? -8.201 -0.902 5.877 1.00 91.06 85 SER A C 1
ATOM 686 O O . SER A 1 85 ? -8.487 -1.163 7.052 1.00 91.06 85 SER A O 1
ATOM 688 N N . ALA A 1 86 ? -6.962 -0.552 5.519 1.00 91.25 86 ALA A N 1
ATOM 689 C CA . ALA A 1 86 ? -5.884 -0.341 6.482 1.00 91.25 86 ALA A CA 1
ATOM 690 C C . ALA A 1 86 ? -6.288 0.597 7.637 1.00 91.25 86 ALA A C 1
ATOM 692 O O . ALA A 1 86 ? -5.905 0.343 8.778 1.00 91.25 86 ALA A O 1
ATOM 693 N N . VAL A 1 87 ? -7.108 1.628 7.384 1.00 94.00 87 VAL A N 1
ATOM 694 C CA . VAL A 1 87 ? -7.581 2.553 8.430 1.00 94.00 87 VAL A CA 1
ATOM 695 C C . VAL A 1 87 ? -8.442 1.817 9.460 1.00 94.00 87 VAL A C 1
ATOM 697 O O . VAL A 1 87 ? -8.197 1.918 10.663 1.00 94.00 87 VAL A O 1
ATOM 700 N N . GLU A 1 88 ? -9.419 1.023 9.009 1.00 91.69 88 GLU A N 1
ATOM 701 C CA . GLU A 1 88 ? -10.275 0.237 9.904 1.00 91.69 88 GLU A CA 1
ATOM 702 C C . GLU A 1 88 ? -9.484 -0.837 10.656 1.00 91.69 88 GLU A C 1
ATOM 704 O O . GLU A 1 88 ? -9.746 -1.063 11.842 1.00 91.69 88 GLU A O 1
ATOM 709 N N . TYR A 1 89 ? -8.495 -1.465 10.011 1.00 87.94 89 TYR A N 1
ATOM 710 C CA . TYR A 1 89 ? -7.597 -2.400 10.690 1.00 87.94 89 TYR A CA 1
ATOM 711 C C . TYR A 1 89 ? -6.809 -1.722 11.810 1.00 87.94 89 TYR A C 1
ATOM 713 O O . TYR A 1 89 ? -6.787 -2.246 12.924 1.00 87.94 89 TYR A O 1
ATOM 721 N N . TYR A 1 90 ? -6.202 -0.562 11.552 1.00 90.12 90 TYR A N 1
ATOM 722 C CA . TYR A 1 90 ? -5.416 0.164 12.552 1.00 90.12 90 TYR A CA 1
ATOM 723 C C . TYR A 1 90 ? -6.271 0.614 13.736 1.00 90.12 90 TYR A C 1
ATOM 725 O O . TYR A 1 90 ? -5.942 0.315 14.886 1.00 90.12 90 TYR A O 1
ATOM 733 N N . THR A 1 91 ? -7.410 1.254 13.469 1.00 92.38 91 THR A N 1
ATOM 734 C CA . THR A 1 91 ? -8.349 1.670 14.518 1.00 92.38 91 THR A CA 1
ATOM 735 C C . THR A 1 91 ? -8.798 0.480 15.366 1.00 92.38 91 THR A C 1
ATOM 737 O O . THR A 1 91 ? -8.765 0.550 16.594 1.00 92.38 91 THR A O 1
ATOM 740 N N . LYS A 1 92 ? -9.162 -0.647 14.741 1.00 89.19 92 LYS A N 1
ATOM 741 C CA . LYS A 1 92 ? -9.638 -1.829 15.471 1.00 89.19 92 LYS A CA 1
ATOM 742 C C . LYS A 1 92 ? -8.533 -2.523 16.270 1.00 89.19 92 LYS A C 1
ATOM 744 O O . LYS A 1 92 ? -8.791 -2.967 17.385 1.00 89.19 92 LYS A O 1
ATOM 749 N N . ARG A 1 93 ? -7.326 -2.648 15.712 1.00 85.56 93 ARG A N 1
ATOM 750 C CA . ARG A 1 93 ? -6.208 -3.366 16.345 1.00 85.56 93 ARG A CA 1
ATOM 751 C C . ARG A 1 93 ? -5.631 -2.607 17.532 1.00 85.56 93 ARG A C 1
ATOM 753 O O . ARG A 1 93 ? -5.311 -3.229 18.539 1.00 85.56 93 ARG A O 1
ATOM 760 N N . TYR A 1 94 ? -5.493 -1.290 17.407 1.00 88.31 94 TYR A N 1
ATOM 761 C CA . TYR A 1 94 ? -4.821 -0.464 18.412 1.00 88.31 94 TYR A CA 1
ATOM 762 C C . TYR A 1 94 ? -5.790 0.317 19.307 1.00 88.31 94 TYR A C 1
ATOM 764 O O . TYR A 1 94 ? -5.352 0.932 20.273 1.00 88.31 94 TYR A O 1
ATOM 772 N N . GLY A 1 95 ? -7.095 0.294 19.017 1.00 93.12 95 GLY A N 1
ATOM 773 C CA . GLY A 1 95 ? -8.094 1.048 19.781 1.00 93.12 95 GLY A CA 1
ATOM 774 C C . GLY A 1 95 ? -7.943 2.566 19.646 1.00 93.12 95 GLY A C 1
ATOM 775 O O . GLY A 1 95 ? -8.395 3.302 20.519 1.00 93.12 95 GLY A O 1
ATOM 776 N N . ILE A 1 96 ? -7.289 3.023 18.575 1.00 94.38 96 ILE A N 1
ATOM 777 C CA . ILE A 1 96 ? -6.991 4.434 18.304 1.00 94.38 96 ILE A CA 1
ATOM 778 C C . ILE A 1 96 ? -8.067 5.073 17.430 1.00 94.38 96 ILE A C 1
ATOM 780 O O . ILE A 1 96 ? -8.787 4.392 16.696 1.00 94.38 96 ILE A O 1
ATOM 784 N N . SER A 1 97 ? -8.159 6.398 17.460 1.00 96.69 97 SER A N 1
ATOM 785 C CA . SER A 1 97 ? -9.050 7.143 16.574 1.00 96.69 97 SER A CA 1
ATOM 786 C C . SER A 1 97 ? -8.675 6.957 15.097 1.00 96.69 97 SER A C 1
ATOM 788 O O . SER A 1 97 ? -7.542 6.623 14.742 1.00 96.69 97 SER A O 1
ATOM 790 N N . LYS A 1 98 ? -9.636 7.211 14.201 1.00 95.00 98 LYS A N 1
ATOM 791 C CA . LYS A 1 98 ? -9.379 7.218 12.752 1.00 95.00 98 LYS A CA 1
ATOM 792 C C . LYS A 1 98 ? -8.321 8.248 12.360 1.00 95.00 98 LYS A C 1
ATOM 794 O O . LYS A 1 98 ? -7.560 7.988 11.439 1.00 95.00 98 LYS A O 1
ATOM 799 N N . GLN A 1 99 ? -8.272 9.388 13.054 1.00 96.31 99 GLN A N 1
ATOM 800 C CA . GLN A 1 99 ? -7.274 10.426 12.809 1.00 96.31 99 GLN A CA 1
ATOM 801 C C . GLN A 1 99 ? -5.866 9.929 13.153 1.00 96.31 99 GLN A C 1
ATOM 803 O O . GLN A 1 99 ? -4.974 10.026 12.317 1.00 96.31 99 GLN A O 1
ATOM 808 N N . GLU A 1 100 ? -5.681 9.324 14.329 1.00 96.62 100 GLU A N 1
ATOM 809 C CA . GLU A 1 100 ? -4.392 8.741 14.730 1.00 96.62 100 GLU A CA 1
ATOM 810 C C . GLU A 1 100 ? -3.953 7.625 13.769 1.00 96.62 100 GLU A C 1
ATOM 812 O O . GLU A 1 100 ? -2.788 7.563 13.379 1.00 96.62 100 GLU A O 1
ATOM 817 N N . ALA A 1 101 ? -4.888 6.776 13.324 1.00 95.31 101 ALA A N 1
ATOM 818 C CA . ALA A 1 101 ? -4.611 5.766 12.302 1.00 95.31 101 ALA A CA 1
ATOM 819 C C . ALA A 1 101 ? -4.159 6.401 10.973 1.00 95.31 101 ALA A C 1
ATOM 821 O O . ALA A 1 101 ? -3.224 5.911 10.342 1.00 95.31 101 ALA A O 1
ATOM 822 N N . HIS A 1 102 ? -4.792 7.504 10.567 1.00 96.25 102 HIS A N 1
ATOM 823 C CA . HIS A 1 102 ? -4.436 8.260 9.367 1.00 96.25 102 HIS A CA 1
ATOM 824 C C . HIS A 1 102 ? -3.004 8.808 9.442 1.00 96.25 102 HIS A C 1
ATOM 826 O O . HIS A 1 102 ? -2.225 8.637 8.505 1.00 96.25 102 HIS A O 1
ATOM 832 N N . GLU A 1 103 ? -2.646 9.435 10.564 1.00 96.69 103 GLU A N 1
ATOM 833 C CA . GLU A 1 103 ? -1.318 10.013 10.798 1.00 96.69 103 GLU A CA 1
ATOM 834 C C . GLU A 1 103 ? -0.218 8.935 10.789 1.00 96.69 103 GLU A C 1
ATOM 836 O O . GLU A 1 103 ? 0.841 9.122 10.182 1.00 96.69 103 GLU A O 1
ATOM 841 N N . GLU A 1 104 ? -0.477 7.778 11.404 1.00 94.81 104 GLU A N 1
ATOM 842 C CA . GLU A 1 104 ? 0.473 6.662 11.443 1.00 94.81 104 GLU A CA 1
ATOM 843 C C . GLU A 1 104 ? 0.678 6.022 10.060 1.00 94.81 104 GLU A C 1
ATOM 845 O O . GLU A 1 104 ? 1.810 5.778 9.636 1.00 94.81 104 GLU A O 1
ATOM 850 N N . LEU A 1 105 ? -0.404 5.808 9.310 1.00 94.31 105 LEU A N 1
ATOM 851 C CA . LEU A 1 105 ? -0.338 5.279 7.946 1.00 94.31 105 LEU A CA 1
ATOM 852 C C . LEU A 1 105 ? 0.367 6.253 6.986 1.00 94.31 105 LEU A C 1
ATOM 854 O O . LEU A 1 105 ? 1.168 5.824 6.154 1.00 94.31 105 LEU A O 1
ATOM 858 N N . GLN A 1 106 ? 0.159 7.566 7.130 1.00 96.31 106 GLN A N 1
ATOM 859 C CA . GLN A 1 106 ? 0.903 8.577 6.365 1.00 96.31 106 GLN A CA 1
ATOM 860 C C . GLN A 1 106 ? 2.404 8.575 6.692 1.00 96.31 106 GLN A C 1
ATOM 862 O O . GLN A 1 106 ? 3.242 8.728 5.794 1.00 96.31 106 GLN A O 1
ATOM 867 N N . LYS A 1 107 ? 2.774 8.362 7.960 1.00 95.44 107 LYS A N 1
ATOM 868 C CA . LYS A 1 107 ? 4.175 8.163 8.361 1.00 95.44 107 LYS A CA 1
ATOM 869 C C . LYS A 1 107 ? 4.786 6.937 7.695 1.00 95.44 107 LYS A C 1
ATOM 871 O O . LYS A 1 107 ? 5.907 7.022 7.196 1.00 95.44 107 LYS A O 1
ATOM 876 N N . GLN A 1 108 ? 4.060 5.823 7.654 1.00 92.81 108 GLN A N 1
ATOM 877 C CA . GLN A 1 108 ? 4.521 4.611 6.975 1.00 92.81 108 GLN A CA 1
ATOM 878 C C . GLN A 1 108 ? 4.726 4.837 5.481 1.00 92.81 108 GLN A C 1
ATOM 880 O O . GLN A 1 108 ? 5.775 4.467 4.967 1.00 92.81 108 GLN A O 1
ATOM 885 N N . VAL A 1 109 ? 3.797 5.525 4.809 1.00 94.50 109 VAL A N 1
ATOM 886 C CA . VAL A 1 109 ? 3.963 5.931 3.402 1.00 94.50 109 VAL A CA 1
ATOM 887 C C . VAL A 1 109 ? 5.227 6.773 3.226 1.00 94.50 109 VAL A C 1
ATOM 889 O O . VAL A 1 109 ? 6.047 6.486 2.359 1.00 94.50 109 VAL A O 1
ATOM 892 N N . THR A 1 110 ? 5.425 7.783 4.075 1.00 95.81 110 THR A N 1
ATOM 893 C CA . THR A 1 110 ? 6.600 8.669 4.016 1.00 95.81 110 THR A CA 1
ATOM 894 C C . THR A 1 110 ? 7.909 7.907 4.230 1.00 95.81 110 THR A C 1
ATOM 896 O O . THR A 1 110 ? 8.919 8.209 3.599 1.00 95.81 110 THR A O 1
ATOM 899 N N . ASN A 1 111 ? 7.911 6.915 5.120 1.00 93.44 111 ASN A N 1
ATOM 900 C CA . ASN A 1 111 ? 9.077 6.072 5.358 1.00 93.44 111 ASN A CA 1
ATOM 901 C C . ASN A 1 111 ? 9.333 5.107 4.199 1.00 93.44 111 ASN A C 1
ATOM 903 O O . ASN A 1 111 ? 10.473 5.016 3.765 1.00 93.44 111 ASN A O 1
ATOM 907 N N . ALA A 1 112 ? 8.296 4.460 3.667 1.00 91.69 112 ALA A N 1
ATOM 908 C CA . ALA A 1 112 ? 8.399 3.550 2.528 1.00 91.69 112 ALA A CA 1
ATOM 909 C C . ALA A 1 112 ? 8.948 4.256 1.276 1.00 91.69 112 ALA A C 1
ATOM 911 O O . ALA A 1 112 ? 9.723 3.682 0.519 1.00 91.69 112 ALA A O 1
ATOM 912 N N . TRP A 1 113 ? 8.635 5.542 1.085 1.00 94.44 113 TRP A N 1
ATOM 913 C CA . TRP A 1 113 ? 9.226 6.345 0.010 1.00 94.44 113 TRP A CA 1
ATOM 914 C C . TRP A 1 113 ? 10.757 6.457 0.074 1.00 94.44 113 TRP A C 1
ATOM 916 O O . TRP A 1 113 ? 11.374 6.738 -0.951 1.00 94.44 113 TRP A O 1
ATOM 926 N N . LYS A 1 114 ? 11.390 6.240 1.233 1.00 94.06 114 LYS A N 1
ATOM 927 C CA . LYS A 1 114 ? 12.858 6.242 1.362 1.00 94.06 114 LYS A CA 1
ATOM 928 C C . LYS A 1 114 ? 13.510 5.000 0.762 1.00 94.06 114 LYS A C 1
ATOM 930 O O . LYS A 1 114 ? 14.687 5.055 0.459 1.00 94.06 114 LYS A O 1
ATOM 935 N N . ASP A 1 115 ? 12.766 3.912 0.581 1.00 89.81 115 ASP A N 1
ATOM 936 C CA . ASP A 1 115 ? 13.284 2.704 -0.074 1.00 89.81 115 ASP A CA 1
ATOM 937 C C . ASP A 1 115 ? 13.227 2.821 -1.610 1.00 89.81 115 ASP A C 1
ATOM 939 O O . ASP A 1 115 ? 13.823 2.017 -2.325 1.00 89.81 115 ASP A O 1
ATOM 943 N N . VAL A 1 116 ? 12.492 3.819 -2.123 1.00 87.00 116 VAL A N 1
ATOM 944 C CA . VAL A 1 116 ? 12.365 4.123 -3.558 1.00 87.00 116 VAL A CA 1
ATOM 945 C C . VAL A 1 116 ? 13.359 5.202 -4.013 1.00 87.00 116 VAL A C 1
ATOM 947 O O . VAL A 1 116 ? 13.730 5.209 -5.186 1.00 87.00 116 VAL A O 1
ATOM 950 N N . ASN A 1 117 ? 13.764 6.111 -3.115 1.00 82.38 117 ASN A N 1
ATOM 951 C CA . ASN A 1 117 ? 14.674 7.235 -3.394 1.00 82.38 117 ASN A CA 1
ATOM 952 C C . ASN A 1 117 ? 16.108 6.932 -2.961 1.00 82.38 117 ASN A C 1
ATOM 954 O O . ASN A 1 117 ? 17.031 7.325 -3.708 1.00 82.38 117 ASN A O 1
#

pLDDT: mean 89.76, std 4.82, range [73.56, 96.69]

Secondary structure (DSSP, 8-state):
-HHHHHHHT----HHHHHHHHHHHT-HHHHHHHHHHTTGGG--HHHHHHHHSSS-HHHHHHHHHHHHHHHHHHHHHHHHTTPPPPHHHHHHHHH---HHHHHHHHHHHHHHHGGGT-

Organism: Liquidambar formosana (NCBI:txid63359)

Foldseek 3Di:
DQVVCLVVVPDDAPVVCLVVQLVVLCLLVVQVVVLVVVPPVHDPVSNCQSPDPPNLQSSLVSSLSQLVCCLPCQVVCVVVSGPHGQLNNCCVVVVDDSVVSSVVSVVVSVVSVVSND

InterPro domains:
  IPR005630 Terpene synthase, metal-binding domain [PF03936] (2-115)
  IPR008949 Isoprenoid synthase domain superfamily [G3DSA:1.10.600.10] (1-117)
  IPR008949 Isoprenoid synthase domain superfamily [SSF48576] (1-117)
  IPR050148 Terpene synthase-like [PTHR31225] (2-117)

Sequence (117 aa):
MEAKWSSEKYVPTIEEYLHVASPSTAYPLFITISFVKMGDFVTKEAFEWVLNEPNTIVNVASIIGRIMNDLVSHEFEQKREHVASAVEYYTKRYGISKQEAHEELQKQVTNAWKDVN